Protein AF-A0A7V8BDM5-F1 (afdb_monomer)

Foldseek 3Di:
DDPPPDPDLPLADPVVVLVVVLVVLVVVLVPQDFDWDWDQDCDPRQHGWIWIWTDDRLEIEIEIEGQDVSVLVSCVVCVVVSCVVNVVSVRHYPYYHYHYD

Structure (mmCIF, N/CA/C/O backbone):
data_AF-A0A7V8BDM5-F1
#
_entry.id   AF-A0A7V8BDM5-F1
#
loop_
_atom_site.group_PDB
_atom_site.id
_atom_site.type_symbol
_atom_site.label_atom_id
_atom_site.label_alt_id
_atom_site.label_comp_id
_atom_site.label_asym_id
_atom_site.label_entity_id
_atom_site.label_seq_id
_atom_site.pdbx_PDB_ins_code
_atom_site.Cartn_x
_atom_site.Cartn_y
_atom_site.Cartn_z
_atom_site.occupancy
_atom_site.B_iso_or_equiv
_atom_site.auth_seq_id
_atom_site.auth_comp_id
_atom_site.auth_asym_id
_atom_site.auth_atom_id
_atom_site.pdbx_PDB_model_num
ATOM 1 N N .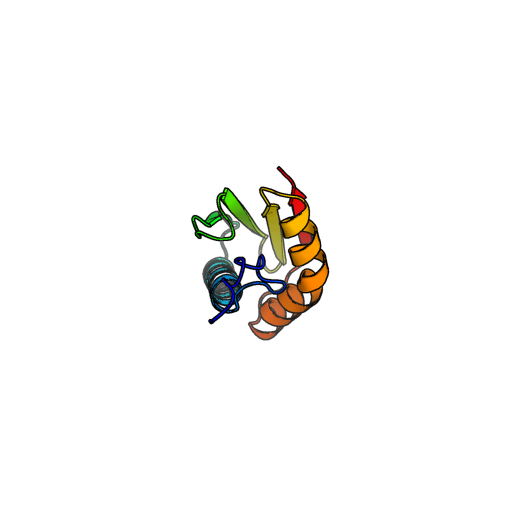 MET A 1 1 ? 25.200 -21.049 -28.536 1.00 40.28 1 MET A N 1
ATOM 2 C CA . MET A 1 1 ? 25.135 -19.576 -28.492 1.00 40.28 1 MET A CA 1
ATOM 3 C C . MET A 1 1 ? 23.826 -19.206 -27.820 1.00 40.28 1 MET A C 1
ATOM 5 O O . MET A 1 1 ? 22.792 -19.260 -28.466 1.00 40.28 1 MET A O 1
ATOM 9 N N . THR A 1 2 ? 23.842 -18.960 -26.515 1.00 45.94 2 THR A N 1
ATOM 10 C CA . THR A 1 2 ? 22.697 -18.382 -25.800 1.00 45.94 2 THR A CA 1
ATOM 11 C C . THR A 1 2 ? 22.704 -16.876 -26.069 1.00 45.94 2 THR A C 1
ATOM 13 O O . THR A 1 2 ? 23.750 -16.254 -25.868 1.00 45.94 2 THR A O 1
ATOM 16 N N . PRO A 1 3 ? 21.619 -16.279 -26.592 1.00 51.03 3 PRO A N 1
ATOM 17 C CA . PRO A 1 3 ? 21.549 -14.831 -26.717 1.00 51.03 3 PRO A CA 1
ATOM 18 C C . PRO A 1 3 ? 21.547 -14.196 -25.317 1.00 51.03 3 PRO A C 1
ATOM 20 O O . PRO A 1 3 ? 20.981 -14.779 -24.391 1.00 51.03 3 PRO A O 1
ATOM 23 N N . PRO A 1 4 ? 22.186 -13.028 -25.140 1.00 49.53 4 PRO A N 1
ATOM 24 C CA . PRO A 1 4 ? 22.132 -12.303 -23.885 1.00 49.53 4 PRO A CA 1
ATOM 25 C C . PRO A 1 4 ? 20.697 -11.814 -23.691 1.00 49.53 4 PRO A C 1
ATOM 27 O O . PRO A 1 4 ? 20.217 -10.963 -24.440 1.00 49.53 4 PRO A O 1
ATOM 30 N N . GLU A 1 5 ? 20.000 -12.385 -22.711 1.00 43.34 5 GLU A N 1
ATOM 31 C CA . GLU A 1 5 ? 18.762 -11.825 -22.183 1.00 43.34 5 GLU A CA 1
ATOM 32 C C . GLU A 1 5 ? 19.078 -10.403 -21.715 1.00 43.34 5 GLU A C 1
ATOM 34 O O . GLU A 1 5 ? 19.706 -10.183 -20.679 1.00 43.34 5 GLU A O 1
ATOM 39 N N . ALA A 1 6 ? 18.694 -9.419 -22.530 1.00 46.72 6 ALA A N 1
ATOM 40 C CA . ALA A 1 6 ? 18.517 -8.061 -22.053 1.00 46.72 6 ALA A CA 1
ATOM 41 C C . ALA A 1 6 ? 17.653 -8.160 -20.787 1.00 46.72 6 ALA A C 1
ATOM 43 O O . ALA A 1 6 ? 16.632 -8.853 -20.846 1.00 46.72 6 ALA A O 1
ATOM 44 N N . PRO A 1 7 ? 18.029 -7.539 -19.654 1.00 44.84 7 PRO A N 1
ATOM 45 C CA . PRO A 1 7 ? 17.173 -7.528 -18.483 1.00 44.84 7 PRO A CA 1
ATOM 46 C C . PRO A 1 7 ? 15.928 -6.735 -18.869 1.00 44.84 7 PRO A C 1
ATOM 48 O O . PRO A 1 7 ? 15.906 -5.506 -18.829 1.00 44.84 7 PRO A O 1
ATOM 51 N N . ALA A 1 8 ? 14.915 -7.450 -19.350 1.00 44.12 8 ALA A N 1
ATOM 52 C CA . ALA A 1 8 ? 13.591 -6.923 -19.550 1.00 44.12 8 ALA A CA 1
ATOM 53 C C . ALA A 1 8 ? 13.182 -6.388 -18.185 1.00 44.12 8 ALA A C 1
ATOM 55 O O . ALA A 1 8 ? 13.107 -7.154 -17.222 1.00 44.12 8 ALA A O 1
ATOM 56 N N . ALA A 1 9 ? 13.001 -5.069 -18.090 1.00 46.66 9 ALA A N 1
ATOM 57 C CA . ALA A 1 9 ? 12.347 -4.464 -16.944 1.00 46.66 9 ALA A CA 1
ATOM 58 C C . ALA A 1 9 ? 11.127 -5.342 -16.628 1.00 46.66 9 ALA A C 1
ATOM 60 O O . ALA A 1 9 ? 10.357 -5.634 -17.554 1.00 46.66 9 ALA A O 1
ATOM 61 N N . PRO A 1 10 ? 11.017 -5.881 -15.404 1.00 47.91 10 PRO A N 1
ATOM 62 C CA . PRO A 1 10 ? 10.004 -6.872 -15.118 1.00 47.91 10 PRO A CA 1
ATOM 63 C C . PRO A 1 10 ? 8.652 -6.238 -15.425 1.00 47.91 10 PRO A C 1
ATOM 65 O O . PRO A 1 10 ? 8.313 -5.165 -14.926 1.00 47.91 10 PRO A O 1
ATOM 68 N N . ARG A 1 11 ? 7.921 -6.887 -16.335 1.00 52.75 11 ARG A N 1
ATOM 69 C CA . ARG A 1 11 ? 6.572 -6.481 -16.753 1.00 52.75 11 ARG A CA 1
ATOM 70 C C . ARG A 1 11 ? 5.567 -6.559 -15.605 1.00 52.75 11 ARG A C 1
ATOM 72 O O . ARG A 1 11 ? 4.469 -6.042 -15.735 1.00 52.75 11 ARG A O 1
ATOM 79 N N . GLU A 1 12 ? 5.963 -7.185 -14.504 1.00 58.12 12 GLU A N 1
ATOM 80 C CA . GLU A 1 12 ? 5.163 -7.426 -13.318 1.00 58.12 12 GLU A CA 1
ATOM 81 C C . GLU A 1 12 ? 5.941 -6.946 -12.092 1.00 58.12 12 GLU A C 1
ATOM 83 O O . GLU A 1 12 ? 7.167 -7.083 -12.006 1.00 58.12 12 GLU A O 1
ATOM 88 N N . LEU A 1 13 ? 5.221 -6.392 -11.122 1.00 65.25 13 LEU A N 1
ATOM 89 C CA . LEU A 1 13 ? 5.783 -6.084 -9.816 1.00 65.25 13 LEU A CA 1
ATOM 90 C C . LEU A 1 13 ? 6.294 -7.376 -9.161 1.00 65.25 13 LEU A C 1
ATOM 92 O O . LEU A 1 13 ? 5.550 -8.358 -9.091 1.00 65.25 13 LEU A O 1
ATOM 96 N N . PRO A 1 14 ? 7.543 -7.419 -8.656 1.00 67.75 14 PRO A N 1
ATOM 97 C CA . PRO A 1 14 ? 8.025 -8.600 -7.969 1.00 67.75 14 PRO A CA 1
ATOM 98 C C . PRO A 1 14 ? 7.095 -8.910 -6.803 1.00 67.75 14 PRO A C 1
ATOM 100 O O . PRO A 1 14 ? 6.869 -8.065 -5.938 1.00 67.75 14 PRO A O 1
ATOM 103 N N . LYS A 1 15 ? 6.606 -10.150 -6.729 1.00 66.81 15 LYS A N 1
ATOM 104 C CA . LYS A 1 15 ? 5.755 -10.598 -5.616 1.00 66.81 15 LYS A CA 1
ATOM 105 C C . LYS A 1 15 ? 6.408 -10.360 -4.253 1.00 66.81 15 LYS A C 1
ATOM 107 O O . LYS A 1 15 ? 5.715 -10.057 -3.296 1.00 66.81 15 LYS A O 1
ATOM 112 N N . ALA A 1 16 ? 7.738 -10.438 -4.180 1.00 69.12 16 ALA A N 1
ATOM 113 C CA . ALA A 1 16 ? 8.500 -10.118 -2.974 1.00 69.12 16 ALA A CA 1
ATOM 114 C C . ALA A 1 16 ? 8.381 -8.638 -2.561 1.00 69.12 16 ALA A C 1
ATOM 116 O O . ALA A 1 16 ? 8.299 -8.341 -1.373 1.00 69.12 16 ALA A O 1
ATOM 117 N N . LEU A 1 17 ? 8.342 -7.722 -3.535 1.00 72.81 17 LEU A N 1
ATOM 118 C CA . LEU A 1 17 ? 8.147 -6.293 -3.298 1.00 72.81 17 LEU A CA 1
ATOM 119 C C . LEU A 1 17 ? 6.712 -6.026 -2.836 1.00 72.81 17 LEU A C 1
ATOM 121 O O . LEU A 1 17 ? 6.506 -5.357 -1.830 1.00 72.81 17 LEU A O 1
ATOM 125 N N . LEU A 1 18 ? 5.729 -6.616 -3.521 1.00 72.75 18 LEU A N 1
ATOM 126 C CA . LEU A 1 18 ? 4.324 -6.534 -3.129 1.00 72.75 18 LEU A CA 1
ATOM 127 C C . LEU A 1 18 ? 4.101 -7.051 -1.702 1.00 72.75 18 LEU A C 1
ATOM 129 O O . LEU A 1 18 ? 3.460 -6.384 -0.896 1.00 72.75 18 LEU A O 1
ATOM 133 N N . ASP A 1 19 ? 4.669 -8.207 -1.368 1.00 76.00 19 ASP A N 1
ATOM 134 C CA . ASP A 1 19 ? 4.541 -8.798 -0.038 1.00 76.00 19 ASP A CA 1
ATOM 135 C C . ASP A 1 19 ? 5.211 -7.925 1.038 1.00 76.00 19 ASP A C 1
ATOM 137 O O . ASP A 1 19 ? 4.620 -7.687 2.088 1.00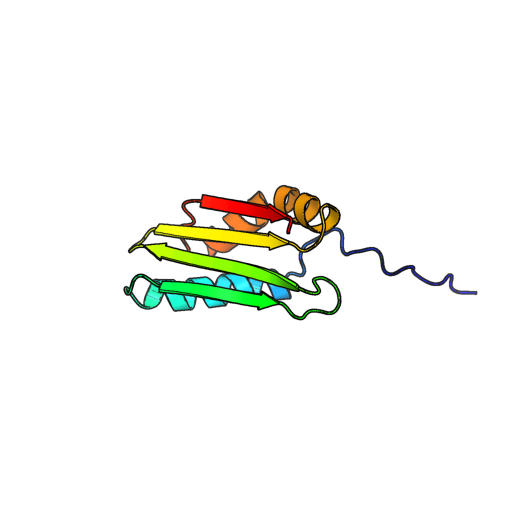 76.00 19 ASP A O 1
ATOM 141 N N . GLN A 1 20 ? 6.384 -7.343 0.754 1.00 74.44 20 GLN A N 1
ATOM 142 C CA . GLN A 1 20 ? 7.031 -6.352 1.627 1.00 74.44 20 GLN A CA 1
ATOM 143 C C . GLN A 1 20 ? 6.140 -5.130 1.890 1.00 74.44 20 GLN A C 1
ATOM 145 O O . GLN A 1 20 ? 6.012 -4.695 3.039 1.00 74.44 20 GLN A O 1
ATOM 150 N N . ILE A 1 21 ? 5.515 -4.588 0.842 1.00 74.38 21 ILE A N 1
ATOM 151 C CA . ILE A 1 21 ? 4.589 -3.453 0.932 1.00 74.38 21 ILE A CA 1
ATOM 152 C C . ILE A 1 21 ? 3.406 -3.821 1.826 1.00 74.38 21 ILE A C 1
ATOM 154 O O . ILE A 1 21 ? 3.152 -3.160 2.831 1.00 74.38 21 ILE A O 1
ATOM 158 N N . VAL A 1 22 ? 2.733 -4.921 1.501 1.00 75.00 22 VAL A N 1
ATOM 159 C CA . VAL A 1 22 ? 1.569 -5.435 2.225 1.00 75.00 22 VAL A CA 1
ATOM 160 C C . VAL 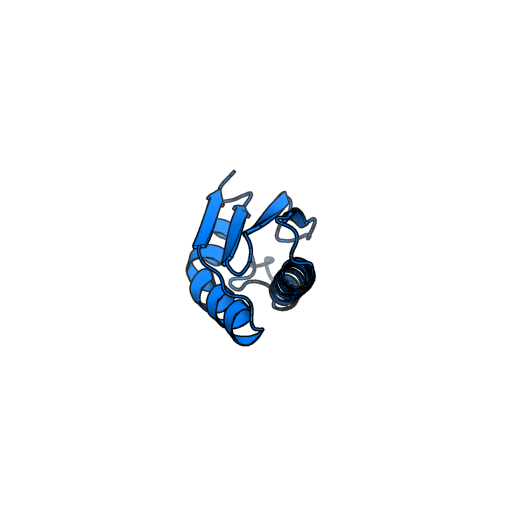A 1 22 ? 1.896 -5.690 3.696 1.00 75.00 22 VAL A C 1
ATOM 162 O O . VAL A 1 22 ? 1.145 -5.260 4.572 1.00 75.00 22 VAL A O 1
ATOM 165 N N . GLN A 1 23 ? 3.018 -6.351 3.995 1.00 74.81 23 GLN A N 1
ATOM 166 C CA . GLN A 1 23 ? 3.436 -6.617 5.371 1.00 74.81 23 GLN A CA 1
ATOM 167 C C . GLN A 1 23 ? 3.708 -5.323 6.138 1.00 74.81 23 GLN A C 1
ATOM 169 O O . GLN A 1 23 ? 3.245 -5.183 7.270 1.00 74.81 23 GLN A O 1
ATOM 174 N N . SER A 1 24 ? 4.390 -4.358 5.518 1.00 72.88 24 SER A N 1
ATOM 175 C CA . SER A 1 24 ? 4.657 -3.056 6.136 1.00 72.88 24 SER A CA 1
ATOM 176 C C . SER A 1 24 ? 3.350 -2.339 6.465 1.00 72.88 24 SER A C 1
ATOM 178 O O . SER A 1 24 ? 3.138 -1.938 7.604 1.00 72.88 24 SER A O 1
ATOM 180 N N . VAL A 1 25 ? 2.425 -2.269 5.505 1.00 73.06 25 VAL A N 1
ATOM 181 C CA . VAL A 1 25 ? 1.107 -1.642 5.676 1.00 73.06 25 VAL A CA 1
ATOM 182 C C . VAL A 1 25 ? 0.287 -2.336 6.768 1.00 73.06 25 VAL A C 1
ATOM 184 O O . VAL A 1 25 ? -0.295 -1.673 7.625 1.00 73.06 25 VAL A O 1
ATOM 187 N N . THR A 1 26 ? 0.295 -3.669 6.798 1.00 73.31 26 THR A N 1
ATOM 188 C CA . THR A 1 26 ? -0.422 -4.466 7.806 1.00 73.31 26 THR A CA 1
ATOM 189 C C . THR A 1 26 ? 0.114 -4.210 9.218 1.00 73.31 26 THR A C 1
ATOM 191 O O . THR A 1 26 ? -0.657 -4.100 10.172 1.00 73.31 26 THR A O 1
ATOM 194 N N . ILE A 1 27 ? 1.439 -4.093 9.372 1.00 72.69 27 ILE A N 1
ATOM 195 C CA . ILE A 1 27 ? 2.079 -3.763 10.655 1.00 72.69 27 ILE A CA 1
ATOM 196 C C . ILE A 1 27 ? 1.681 -2.352 11.108 1.00 72.69 27 ILE A C 1
ATOM 198 O O . ILE A 1 27 ? 1.430 -2.140 12.294 1.00 72.69 27 ILE A O 1
ATOM 202 N N . ILE A 1 28 ? 1.596 -1.401 10.173 1.00 68.06 28 ILE A N 1
ATOM 203 C CA . ILE A 1 28 ? 1.207 -0.013 10.452 1.00 68.06 28 ILE A CA 1
ATOM 204 C C . ILE A 1 28 ? -0.239 0.056 10.935 1.00 68.06 28 ILE A C 1
ATOM 206 O O . ILE A 1 28 ? -0.508 0.671 11.965 1.00 68.06 28 ILE A O 1
ATOM 210 N N . GLN A 1 29 ? -1.150 -0.615 10.228 1.00 67.75 29 GLN A N 1
ATOM 211 C CA . GLN A 1 29 ? -2.581 -0.570 10.523 1.00 67.75 29 GLN A CA 1
ATOM 212 C C . GLN A 1 29 ? -2.909 -1.175 11.900 1.00 67.75 29 GLN A C 1
ATOM 214 O O . GLN A 1 29 ? -3.748 -0.650 12.625 1.00 67.75 29 GLN A O 1
ATOM 219 N N . LYS A 1 30 ? -2.180 -2.216 12.332 1.00 66.94 30 LYS A N 1
ATOM 220 C CA . LYS A 1 30 ? -2.320 -2.787 13.687 1.00 66.94 30 LYS A CA 1
ATOM 221 C C . LYS A 1 30 ? -1.925 -1.831 14.821 1.00 66.94 30 LYS A C 1
ATOM 223 O O . LYS A 1 30 ? -2.171 -2.146 15.982 1.00 66.94 30 LYS A O 1
ATOM 228 N N . GLY A 1 31 ? -1.278 -0.708 14.510 1.00 60.66 31 GLY A N 1
ATOM 229 C CA . GLY A 1 31 ? -0.748 0.231 15.492 1.00 60.66 31 GLY A CA 1
ATOM 230 C C . GLY A 1 31 ? -1.703 1.329 15.968 1.00 60.66 31 GLY A C 1
ATOM 231 O O . GLY A 1 31 ? -1.281 2.066 16.856 1.00 60.66 31 GLY A O 1
ATOM 232 N N . ASP A 1 32 ? -2.906 1.474 15.388 1.00 57.38 32 ASP A N 1
ATOM 233 C CA . ASP A 1 32 ? -3.973 2.481 15.667 1.00 57.38 32 ASP A CA 1
ATOM 234 C C . ASP A 1 32 ? 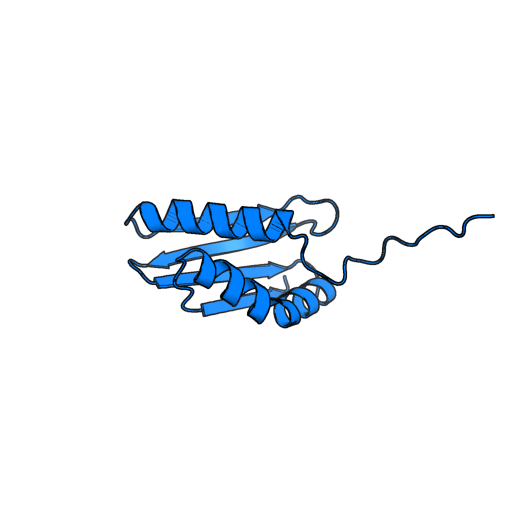-3.552 3.975 15.652 1.00 57.38 32 ASP A C 1
ATOM 236 O O . ASP A 1 32 ? -4.366 4.894 15.656 1.00 57.38 32 ASP A O 1
ATOM 240 N N . LEU A 1 33 ? -2.256 4.253 15.576 1.00 60.19 33 LEU A N 1
ATOM 241 C CA . LEU A 1 33 ? -1.677 5.582 15.499 1.00 60.19 33 LEU A CA 1
ATOM 242 C C . LEU A 1 33 ? -1.606 5.999 14.036 1.00 60.19 33 LEU A C 1
ATOM 244 O O . LEU A 1 33 ? -1.000 5.294 13.230 1.00 60.19 33 LEU A O 1
ATOM 248 N N . GLN A 1 34 ? -2.167 7.168 13.719 1.00 66.75 34 GLN A N 1
ATOM 249 C CA . GLN A 1 34 ? -2.005 7.795 12.410 1.00 66.75 34 GLN A CA 1
ATOM 250 C C . GLN A 1 34 ? -0.514 7.904 12.090 1.00 66.75 34 GLN A C 1
ATOM 252 O O . GLN A 1 34 ? 0.223 8.646 12.746 1.00 66.75 34 GLN A O 1
ATOM 257 N N . LYS A 1 35 ? -0.061 7.109 11.125 1.00 70.44 35 LYS A N 1
ATOM 258 C CA . LYS A 1 35 ? 1.347 7.006 10.754 1.00 70.44 35 LYS A CA 1
ATOM 259 C C . LYS A 1 35 ? 1.485 7.163 9.258 1.00 70.44 35 LYS A C 1
ATOM 261 O O . LYS A 1 35 ? 0.832 6.462 8.485 1.00 70.44 35 LYS A O 1
ATOM 266 N N . GLU A 1 36 ? 2.370 8.076 8.898 1.00 75.81 36 GLU A N 1
ATOM 267 C CA . GLU A 1 36 ? 2.919 8.208 7.563 1.00 75.81 36 GLU A CA 1
ATOM 268 C C . GLU A 1 36 ? 4.268 7.490 7.549 1.00 75.81 36 GLU A C 1
ATOM 270 O O . GLU A 1 36 ? 5.143 7.783 8.367 1.00 75.81 36 GLU A O 1
ATOM 275 N N . ILE A 1 37 ? 4.418 6.509 6.664 1.00 74.25 37 ILE A N 1
ATOM 276 C CA . ILE A 1 37 ? 5.662 5.764 6.492 1.00 74.25 37 ILE A CA 1
ATOM 277 C C . ILE A 1 37 ? 6.109 5.919 5.056 1.00 74.25 37 ILE A C 1
ATOM 279 O O . ILE A 1 37 ? 5.349 5.639 4.135 1.00 74.25 37 ILE A O 1
ATOM 283 N N . GLN A 1 38 ? 7.355 6.337 4.880 1.00 77.38 38 GLN A N 1
ATOM 284 C CA . GLN A 1 38 ? 8.020 6.320 3.592 1.00 77.38 38 GLN A CA 1
ATOM 285 C C . GLN A 1 38 ? 8.997 5.145 3.564 1.00 77.38 38 GLN A C 1
ATOM 287 O O . GLN A 1 38 ? 9.871 5.033 4.422 1.00 77.38 38 GLN A O 1
ATOM 292 N N . ILE A 1 39 ? 8.814 4.253 2.600 1.00 74.69 39 ILE A N 1
ATOM 293 C CA . ILE A 1 39 ? 9.662 3.094 2.360 1.00 74.69 39 ILE A CA 1
ATOM 294 C C . ILE A 1 39 ? 10.397 3.354 1.055 1.00 74.69 39 ILE A C 1
ATOM 296 O O . ILE A 1 39 ? 9.811 3.301 -0.024 1.00 74.69 39 ILE A O 1
ATOM 300 N N . ASP A 1 40 ? 11.680 3.663 1.163 1.00 75.00 40 ASP A N 1
ATOM 301 C CA . ASP A 1 40 ? 12.565 3.816 0.019 1.00 75.00 40 ASP A CA 1
ATOM 302 C C . ASP A 1 40 ? 13.069 2.428 -0.404 1.00 75.00 40 ASP A C 1
ATOM 304 O O . ASP A 1 40 ? 13.875 1.791 0.278 1.00 75.00 40 ASP A O 1
ATOM 308 N N . PHE A 1 41 ? 12.582 1.940 -1.540 1.00 70.44 41 PHE A N 1
ATOM 309 C CA . PHE A 1 41 ? 13.031 0.695 -2.136 1.00 70.44 41 PHE A CA 1
ATOM 310 C C . PHE A 1 41 ? 14.317 0.939 -2.922 1.00 70.44 41 PHE A C 1
ATOM 312 O O . PHE A 1 41 ? 14.344 1.576 -3.975 1.00 70.44 41 PHE A O 1
ATOM 319 N N . HIS A 1 42 ? 15.411 0.402 -2.392 1.00 62.12 42 HIS A N 1
ATOM 320 C CA . HIS A 1 42 ? 16.731 0.433 -3.017 1.00 62.12 42 HIS A CA 1
ATOM 321 C C . HIS A 1 42 ? 16.987 -0.862 -3.804 1.00 62.12 42 HIS A C 1
ATOM 323 O O . HIS A 1 42 ? 18.049 -1.472 -3.699 1.00 62.12 42 HIS A O 1
ATOM 329 N N . ASP A 1 43 ? 15.982 -1.343 -4.538 1.00 57.03 43 ASP A N 1
A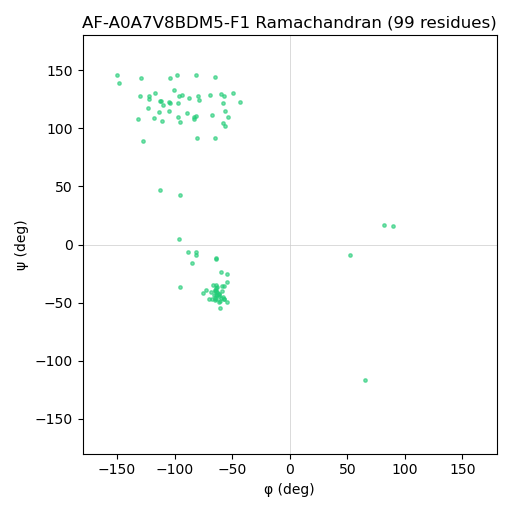TOM 330 C CA . ASP A 1 43 ? 16.128 -2.560 -5.333 1.00 57.03 43 ASP A CA 1
ATOM 331 C C . ASP A 1 43 ? 16.814 -2.245 -6.670 1.00 57.03 43 ASP A C 1
ATOM 333 O O . ASP A 1 43 ? 16.590 -1.182 -7.254 1.00 57.03 43 ASP A O 1
ATOM 337 N N . LYS A 1 44 ? 17.632 -3.173 -7.186 1.00 52.91 44 LYS A N 1
ATOM 338 C CA . LYS A 1 44 ? 18.382 -3.012 -8.450 1.00 52.91 44 LYS A CA 1
ATOM 339 C C . LYS A 1 44 ? 17.488 -2.655 -9.641 1.00 52.91 44 LYS A C 1
ATOM 341 O O . LYS A 1 44 ? 17.977 -2.080 -10.608 1.00 52.91 44 LYS A O 1
ATOM 346 N N . ILE A 1 45 ? 16.211 -3.020 -9.574 1.00 55.34 45 ILE A N 1
ATOM 347 C CA . ILE A 1 45 ? 15.227 -2.810 -10.636 1.00 55.34 45 ILE A CA 1
ATOM 348 C C . ILE A 1 45 ? 14.414 -1.525 -10.410 1.00 55.34 45 ILE A C 1
ATOM 350 O O . ILE A 1 45 ? 14.106 -0.806 -11.358 1.00 55.34 45 ILE A O 1
ATOM 354 N N . PHE A 1 46 ? 14.099 -1.209 -9.154 1.00 61.31 46 PHE A N 1
ATOM 355 C CA . PHE A 1 46 ? 13.249 -0.082 -8.758 1.00 61.31 46 PHE A CA 1
ATOM 356 C C . PHE A 1 46 ? 14.071 0.974 -8.018 1.00 61.31 46 PHE A C 1
ATOM 358 O O . PHE A 1 46 ? 13.695 1.431 -6.944 1.00 61.31 46 PHE A O 1
ATOM 365 N N . HIS A 1 47 ? 15.230 1.320 -8.581 1.00 61.84 47 HIS A N 1
ATOM 366 C CA . HIS A 1 47 ? 16.212 2.208 -7.965 1.00 61.84 47 HIS A CA 1
ATOM 367 C C . HIS A 1 47 ? 15.586 3.580 -7.654 1.00 61.84 47 HIS A C 1
ATOM 369 O O . HIS A 1 47 ? 15.367 4.381 -8.561 1.00 61.84 47 HIS A O 1
ATOM 375 N N . GLY A 1 48 ? 15.291 3.849 -6.379 1.00 66.25 48 GLY A N 1
ATOM 376 C CA . GLY A 1 48 ? 14.691 5.115 -5.943 1.00 66.25 48 GLY A CA 1
ATOM 377 C C . GLY A 1 48 ? 13.161 5.140 -5.936 1.00 66.25 48 GLY A C 1
ATOM 378 O O . GLY A 1 48 ? 12.584 6.222 -5.859 1.00 66.25 48 GLY A O 1
ATOM 379 N N . LEU A 1 49 ? 12.501 3.979 -6.000 1.00 77.88 49 LEU A N 1
ATOM 380 C CA . LEU A 1 49 ? 11.064 3.895 -5.759 1.00 77.88 49 LEU A CA 1
ATOM 381 C C . LEU A 1 49 ? 10.777 4.167 -4.287 1.00 77.88 49 LEU A C 1
ATOM 383 O O . LEU A 1 49 ? 11.368 3.541 -3.412 1.00 77.88 49 LEU A O 1
ATOM 387 N N . LYS A 1 50 ? 9.854 5.080 -4.008 1.00 82.56 50 LYS A N 1
ATOM 388 C CA . LYS A 1 50 ? 9.419 5.373 -2.646 1.00 82.56 50 LYS A CA 1
ATOM 389 C C . LYS A 1 50 ? 7.958 5.029 -2.518 1.00 82.56 50 LYS A C 1
ATOM 391 O O . LYS A 1 50 ? 7.141 5.435 -3.332 1.00 82.56 50 LYS A O 1
ATOM 396 N N . LEU A 1 51 ? 7.622 4.282 -1.489 1.00 80.50 51 LEU A N 1
ATOM 397 C CA . LEU A 1 51 ? 6.244 4.046 -1.132 1.00 80.50 51 LEU A CA 1
ATOM 398 C C . LEU A 1 51 ? 5.913 4.865 0.092 1.00 80.50 51 LEU A C 1
ATOM 400 O O . LEU A 1 51 ? 6.519 4.687 1.143 1.00 80.50 51 LEU A O 1
ATOM 404 N N . LYS A 1 52 ? 4.911 5.711 -0.039 1.00 84.94 52 LYS A N 1
ATOM 405 C CA . LYS A 1 52 ? 4.371 6.492 1.047 1.00 84.94 52 LYS A CA 1
ATOM 406 C C . LYS A 1 52 ? 3.037 5.886 1.468 1.00 84.94 52 LYS A C 1
ATOM 408 O O . LYS A 1 52 ? 2.091 5.835 0.696 1.00 84.94 52 LYS A O 1
ATOM 413 N N . VAL A 1 53 ? 2.976 5.367 2.685 1.00 81.75 53 VAL A N 1
ATOM 414 C CA . VAL A 1 53 ? 1.769 4.783 3.271 1.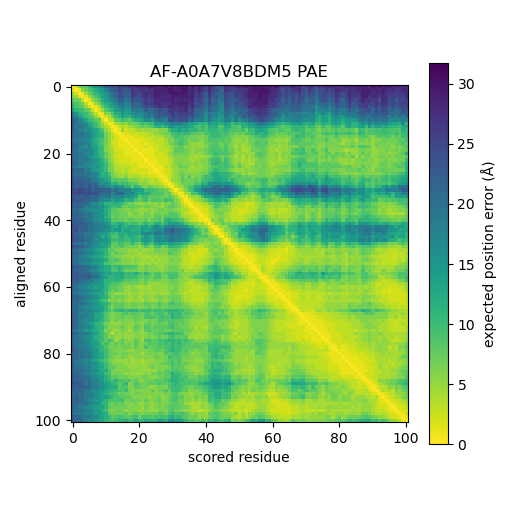00 81.75 53 VAL A CA 1
ATOM 415 C C . VAL A 1 53 ? 1.296 5.703 4.375 1.00 81.75 53 VAL A C 1
ATOM 417 O O . VAL A 1 53 ? 2.009 5.902 5.355 1.00 81.75 53 VAL A O 1
ATOM 420 N N . THR A 1 54 ? 0.083 6.215 4.246 1.00 83.31 54 THR A N 1
ATOM 421 C CA . THR A 1 54 ? -0.554 7.049 5.258 1.00 83.31 54 THR A CA 1
ATOM 422 C C . THR A 1 54 ? -1.749 6.301 5.819 1.00 83.31 54 THR A C 1
ATOM 424 O O . THR A 1 54 ? -2.719 6.039 5.117 1.00 83.31 54 THR A O 1
ATOM 427 N N . SER A 1 55 ? -1.676 5.945 7.096 1.00 77.88 55 SER A N 1
ATOM 428 C CA . SER A 1 55 ? -2.788 5.339 7.832 1.00 77.88 55 SER A CA 1
ATOM 429 C C . SER A 1 55 ? -3.550 6.413 8.605 1.00 77.88 55 SER A C 1
ATOM 431 O O . SER A 1 55 ? -2.954 7.188 9.355 1.00 77.88 55 SER A O 1
ATOM 433 N N . GLN A 1 56 ? -4.868 6.470 8.429 1.00 76.31 56 GLN A N 1
ATOM 434 C CA . GLN A 1 56 ? -5.774 7.333 9.183 1.00 76.31 56 GLN A CA 1
ATOM 435 C C . GLN A 1 56 ? -6.907 6.486 9.771 1.00 76.31 56 GLN A C 1
ATOM 437 O O . GLN A 1 56 ? -7.948 6.277 9.151 1.00 76.31 56 GLN A O 1
ATOM 442 N N . GLY A 1 57 ? -6.690 5.965 10.983 1.00 75.06 57 GLY A N 1
ATOM 443 C CA . GLY A 1 57 ? -7.631 5.048 11.629 1.00 75.06 57 GLY A CA 1
ATOM 444 C C . GLY A 1 57 ? -7.729 3.729 10.861 1.00 75.06 57 GLY A C 1
ATOM 445 O O . GLY A 1 57 ? -6.740 3.009 10.747 1.00 75.06 57 GLY A O 1
ATOM 446 N N . GLN A 1 58 ? -8.910 3.429 10.318 1.00 69.81 58 GLN A N 1
ATOM 447 C CA . GLN A 1 58 ? -9.139 2.232 9.498 1.00 69.81 58 GLN A CA 1
ATOM 448 C C . GLN A 1 58 ? -8.763 2.423 8.023 1.00 69.81 58 GLN A C 1
ATOM 450 O O . GLN A 1 58 ? -8.623 1.441 7.302 1.00 69.81 58 GLN A O 1
ATOM 455 N N . GLU A 1 59 ? -8.592 3.666 7.572 1.00 75.06 59 GLU A N 1
ATOM 456 C CA . GLU A 1 59 ? -8.361 3.983 6.167 1.00 75.06 59 GLU A CA 1
ATOM 457 C C . GLU A 1 59 ? -6.859 4.060 5.876 1.00 75.06 59 GLU A C 1
ATOM 459 O O . GLU A 1 59 ? -6.119 4.775 6.559 1.00 75.06 59 GLU A O 1
ATOM 464 N N . VAL A 1 60 ? -6.395 3.353 4.845 1.00 78.12 60 VAL A N 1
ATOM 465 C CA . VAL A 1 60 ? -5.002 3.425 4.391 1.00 78.12 60 VAL A CA 1
ATOM 466 C C . VAL A 1 60 ? -4.927 4.063 3.010 1.00 78.12 60 VAL A C 1
ATOM 468 O O . VAL A 1 60 ? -5.505 3.569 2.048 1.00 78.12 60 VAL A O 1
ATOM 471 N N . SER A 1 61 ? -4.161 5.138 2.895 1.00 84.38 61 SER A N 1
ATOM 47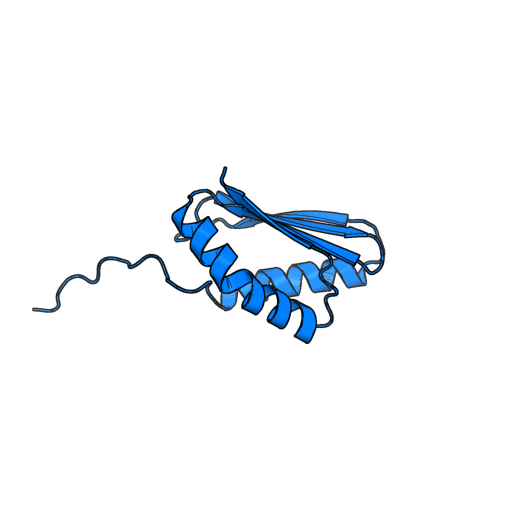2 C CA . SER A 1 61 ? -3.788 5.746 1.620 1.00 84.38 61 SER A CA 1
ATOM 473 C C . SER A 1 61 ? -2.376 5.316 1.251 1.00 84.38 61 SER A C 1
ATOM 475 O O . SER A 1 61 ? -1.468 5.354 2.081 1.00 84.38 61 SER A O 1
ATOM 477 N N . VAL A 1 62 ? -2.187 4.900 0.007 1.00 83.19 62 VAL A N 1
ATOM 478 C CA . VAL A 1 62 ? -0.913 4.405 -0.510 1.00 83.19 62 VAL A CA 1
ATOM 479 C C . VAL A 1 62 ? -0.513 5.272 -1.697 1.00 83.19 62 VAL A C 1
ATOM 481 O O . VAL A 1 62 ? -1.283 5.427 -2.635 1.00 83.19 62 VAL A O 1
ATOM 484 N N . GLU A 1 63 ? 0.681 5.840 -1.666 1.00 87.69 63 GLU A N 1
ATOM 485 C CA . GLU A 1 63 ? 1.233 6.683 -2.722 1.00 87.69 63 GLU A CA 1
ATOM 486 C C . GLU A 1 63 ? 2.568 6.096 -3.188 1.00 87.69 63 GLU A C 1
ATOM 488 O O . GLU A 1 63 ? 3.524 5.946 -2.425 1.00 87.69 63 GLU A O 1
ATOM 493 N N . PHE A 1 64 ? 2.618 5.711 -4.457 1.00 84.50 64 PHE A N 1
ATOM 494 C CA . PHE A 1 64 ? 3.783 5.130 -5.103 1.00 84.50 64 PHE A CA 1
ATOM 495 C C . PHE A 1 64 ? 4.532 6.213 -5.863 1.00 84.50 64 PHE A C 1
ATOM 497 O O . PHE A 1 64 ? 4.083 6.690 -6.900 1.00 84.50 64 PHE A O 1
ATOM 504 N N . LEU A 1 65 ? 5.702 6.572 -5.361 1.00 85.38 65 LEU A N 1
ATOM 505 C CA . LEU A 1 65 ? 6.602 7.526 -5.979 1.00 85.38 65 LEU A CA 1
ATOM 506 C C . LEU A 1 65 ? 7.618 6.744 -6.800 1.00 85.38 65 LEU A C 1
ATOM 508 O O . LEU A 1 65 ? 8.505 6.076 -6.265 1.00 85.38 65 LEU A O 1
ATOM 512 N N . VAL A 1 66 ? 7.455 6.781 -8.112 1.00 82.75 66 VAL A N 1
ATOM 513 C CA . VAL A 1 66 ? 8.260 5.992 -9.041 1.00 82.75 66 VAL A CA 1
ATOM 514 C C . VAL A 1 66 ? 9.291 6.881 -9.737 1.00 82.75 66 VAL A C 1
ATOM 516 O O . VAL A 1 66 ? 8.982 8.020 -10.075 1.00 82.75 66 VAL A O 1
ATOM 519 N N . PRO A 1 67 ? 10.509 6.381 -9.995 1.00 79.50 67 PRO A N 1
ATOM 520 C CA . PRO A 1 67 ? 11.578 7.183 -10.595 1.00 79.50 67 PRO A CA 1
ATOM 521 C C . PRO A 1 67 ? 11.471 7.309 -12.124 1.00 79.50 67 PRO A C 1
ATOM 523 O O . PRO A 1 67 ? 12.277 7.996 -12.738 1.00 79.50 67 PRO A O 1
ATOM 526 N N . ASN A 1 68 ? 10.566 6.561 -12.767 1.00 80.31 68 ASN A N 1
ATOM 527 C CA . ASN A 1 68 ? 10.442 6.502 -14.223 1.00 80.31 68 ASN A CA 1
ATOM 528 C C . ASN A 1 68 ? 8.999 6.214 -14.649 1.00 80.31 68 ASN A C 1
ATOM 530 O O . ASN A 1 68 ? 8.324 5.376 -14.044 1.00 80.31 68 ASN A O 1
ATOM 534 N N . ARG A 1 69 ? 8.580 6.788 -15.784 1.00 80.12 69 ARG A N 1
ATOM 535 C CA . ARG A 1 69 ? 7.250 6.556 -16.375 1.00 80.12 69 ARG A CA 1
ATOM 536 C C . ARG A 1 69 ? 6.987 5.081 -16.706 1.00 80.12 69 ARG A C 1
ATOM 538 O O . ARG A 1 69 ? 5.882 4.608 -16.493 1.00 80.12 69 ARG A O 1
ATOM 545 N N . THR A 1 70 ? 7.995 4.323 -17.141 1.00 77.88 70 THR A N 1
ATOM 546 C CA . THR A 1 70 ? 7.838 2.877 -17.392 1.00 77.88 70 THR A CA 1
ATOM 547 C C . THR A 1 70 ? 7.388 2.128 -16.138 1.00 77.88 70 THR A C 1
ATOM 549 O O . THR A 1 70 ? 6.544 1.244 -16.210 1.00 77.88 70 THR A O 1
ATOM 552 N N . VAL A 1 71 ? 7.931 2.502 -14.977 1.00 76.38 71 VAL A N 1
ATOM 553 C CA . VAL A 1 71 ? 7.545 1.919 -13.688 1.00 76.38 71 VAL A CA 1
ATOM 554 C C . VAL A 1 71 ? 6.159 2.421 -13.285 1.00 76.38 71 VAL A C 1
ATOM 556 O O . VAL A 1 71 ? 5.359 1.628 -12.809 1.00 76.38 71 VAL A O 1
ATOM 559 N N . GLU A 1 72 ? 5.840 3.695 -13.535 1.00 83.38 72 GLU A N 1
ATOM 560 C CA . GLU A 1 72 ? 4.490 4.249 -13.333 1.00 83.38 72 GLU A CA 1
ATOM 561 C C . GLU A 1 72 ? 3.425 3.441 -14.074 1.00 83.38 72 GLU A C 1
ATOM 563 O O . GLU A 1 72 ? 2.420 3.058 -13.483 1.00 83.38 72 GLU A O 1
ATOM 568 N N . GLU A 1 73 ? 3.649 3.156 -15.356 1.00 82.44 73 GLU A N 1
ATOM 569 C CA . GLU A 1 73 ? 2.709 2.401 -16.181 1.00 82.44 73 GLU A CA 1
ATOM 570 C C . GLU A 1 73 ? 2.545 0.971 -15.666 1.00 82.44 73 GLU A C 1
ATOM 572 O O . GLU A 1 73 ? 1.412 0.515 -15.519 1.00 82.44 73 GLU A O 1
ATOM 577 N N . THR A 1 74 ? 3.640 0.300 -15.290 1.00 78.06 74 THR A N 1
ATOM 578 C CA . THR A 1 74 ? 3.577 -1.022 -14.650 1.00 78.06 74 THR A CA 1
ATOM 579 C C . THR A 1 74 ? 2.789 -0.974 -13.342 1.00 78.06 74 THR A C 1
ATOM 581 O O . THR A 1 74 ? 1.913 -1.803 -13.132 1.00 78.06 74 THR A O 1
ATOM 584 N N . PHE A 1 75 ? 3.035 0.013 -12.475 1.00 78.88 75 PHE A N 1
ATOM 585 C CA . PHE A 1 75 ? 2.307 0.163 -11.212 1.00 78.88 75 PHE A CA 1
ATOM 586 C C . PHE A 1 75 ? 0.837 0.519 -11.422 1.00 78.88 75 PHE A C 1
ATOM 588 O O . PHE A 1 75 ? -0.005 0.052 -10.668 1.00 78.88 75 PHE A O 1
ATOM 595 N N . LYS A 1 76 ? 0.502 1.312 -12.443 1.00 80.81 76 LYS A N 1
ATOM 596 C CA . LYS A 1 76 ? -0.887 1.631 -12.796 1.00 80.81 76 LYS A CA 1
ATOM 597 C C . LYS A 1 76 ? -1.634 0.415 -13.332 1.00 80.81 76 LYS A C 1
ATOM 599 O O . LYS A 1 76 ? -2.794 0.236 -12.971 1.00 80.81 76 LYS A O 1
ATOM 604 N N . GLN A 1 77 ? -0.982 -0.401 -14.161 1.00 83.00 77 GLN A N 1
ATOM 605 C CA . GLN A 1 77 ? -1.523 -1.671 -14.661 1.00 83.00 77 GLN A CA 1
ATOM 606 C C . GLN A 1 77 ? -1.717 -2.665 -13.509 1.00 83.00 77 GLN A C 1
ATOM 608 O O . GLN A 1 77 ? -2.786 -3.248 -13.364 1.00 83.00 77 GLN A O 1
ATOM 613 N N . GLU A 1 78 ? -0.717 -2.781 -12.636 1.00 78.38 78 GLU A N 1
ATOM 614 C CA . GLU A 1 78 ? -0.741 -3.688 -11.491 1.00 78.38 78 GLU A CA 1
ATOM 615 C C . GLU A 1 78 ? -1.516 -3.134 -10.292 1.00 78.38 78 GLU A C 1
ATOM 617 O O . GLU A 1 78 ? -1.722 -3.866 -9.331 1.00 78.38 78 GLU A O 1
ATOM 622 N N . ARG A 1 79 ? -1.990 -1.878 -10.303 1.00 77.88 79 ARG A N 1
ATOM 623 C CA . ARG A 1 79 ? -2.647 -1.275 -9.127 1.00 77.88 79 ARG A CA 1
ATOM 624 C C . ARG A 1 79 ? -3.847 -2.089 -8.666 1.00 77.88 79 ARG A C 1
ATOM 626 O O . ARG A 1 79 ? -4.113 -2.137 -7.474 1.00 77.88 79 ARG A O 1
ATOM 633 N N . GLU A 1 80 ? -4.581 -2.687 -9.605 1.00 78.81 80 GLU A N 1
ATOM 634 C CA . GLU A 1 80 ? -5.729 -3.538 -9.293 1.00 78.81 80 GLU A CA 1
ATOM 635 C C . GLU A 1 80 ? -5.270 -4.788 -8.551 1.00 78.81 80 GLU A C 1
ATOM 637 O O . GLU A 1 80 ? -5.833 -5.129 -7.518 1.00 78.81 80 GLU A O 1
ATOM 642 N N . ASN A 1 81 ? -4.184 -5.405 -9.011 1.00 78.81 81 ASN A N 1
ATOM 643 C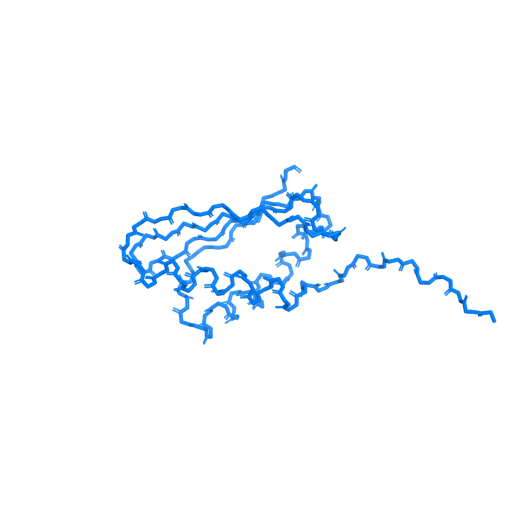 CA . ASN A 1 81 ? -3.565 -6.547 -8.353 1.00 78.81 81 ASN A CA 1
ATOM 644 C C . ASN A 1 81 ? -3.017 -6.171 -6.962 1.00 78.81 81 ASN A C 1
ATOM 646 O O . ASN A 1 81 ? -3.201 -6.907 -5.997 1.00 78.81 81 ASN A O 1
ATOM 650 N N . ILE A 1 82 ? -2.412 -4.985 -6.828 1.00 77.38 82 ILE A N 1
ATOM 651 C CA . ILE A 1 82 ? -1.928 -4.447 -5.550 1.00 77.38 82 ILE A CA 1
ATOM 652 C C . ILE A 1 82 ? -3.094 -4.200 -4.586 1.00 77.38 82 ILE A C 1
ATOM 654 O O . ILE A 1 82 ? -3.023 -4.600 -3.426 1.00 77.38 82 ILE A O 1
ATOM 658 N N . ALA A 1 83 ? -4.170 -3.565 -5.057 1.00 79.12 83 ALA A N 1
ATOM 659 C CA . ALA A 1 83 ? -5.370 -3.299 -4.269 1.00 79.12 83 ALA A CA 1
ATOM 660 C C . ALA A 1 83 ? -6.023 -4.600 -3.794 1.00 79.12 83 ALA A C 1
ATOM 662 O O . ALA A 1 83 ? -6.370 -4.713 -2.622 1.00 79.12 83 ALA A O 1
ATOM 663 N N . LEU A 1 84 ? -6.137 -5.589 -4.686 1.00 80.31 84 LEU A N 1
ATOM 664 C CA . LEU A 1 84 ? -6.653 -6.916 -4.360 1.00 80.31 84 LEU A CA 1
ATOM 665 C C . LEU A 1 84 ? -5.771 -7.605 -3.318 1.00 80.31 84 LEU A C 1
ATOM 667 O O . LEU A 1 84 ? -6.283 -8.026 -2.289 1.00 80.31 84 LEU A O 1
ATOM 671 N N . ALA A 1 85 ? -4.453 -7.642 -3.518 1.00 77.94 85 ALA A N 1
ATOM 672 C CA . ALA A 1 85 ? -3.527 -8.279 -2.584 1.00 77.94 85 ALA A CA 1
ATOM 673 C C . ALA A 1 85 ? -3.512 -7.606 -1.200 1.00 77.94 85 ALA A C 1
ATOM 675 O O . ALA A 1 85 ? -3.396 -8.286 -0.179 1.00 77.94 85 ALA A O 1
ATOM 676 N N . LEU A 1 86 ? -3.635 -6.276 -1.150 1.00 77.75 86 LEU A N 1
ATOM 677 C CA . LEU A 1 86 ? -3.777 -5.525 0.098 1.00 77.75 86 LEU A CA 1
ATOM 678 C C . LEU A 1 86 ? -5.126 -5.837 0.770 1.00 77.75 86 LEU A C 1
ATOM 680 O O . LEU A 1 86 ? -5.152 -6.182 1.953 1.00 77.75 86 LEU A O 1
ATOM 684 N N . GLY A 1 87 ? -6.223 -5.815 0.010 1.00 76.38 87 GLY A N 1
ATOM 685 C CA . GLY A 1 87 ? -7.565 -6.141 0.496 1.00 76.38 87 GLY A CA 1
ATOM 686 C C . GLY A 1 87 ? -7.690 -7.576 1.021 1.00 76.38 87 GLY A C 1
ATOM 687 O O . GLY A 1 87 ? -8.227 -7.790 2.106 1.00 76.38 87 GLY A O 1
ATOM 688 N N . GLU A 1 88 ? -7.111 -8.561 0.327 1.00 78.19 88 GLU A N 1
ATOM 689 C CA . GLU A 1 88 ? -7.070 -9.971 0.755 1.00 78.19 88 GLU A CA 1
ATOM 690 C C . GLU A 1 88 ? -6.353 -10.167 2.097 1.00 78.19 88 GLU A C 1
ATOM 692 O O . GLU A 1 88 ? -6.589 -11.142 2.813 1.00 78.19 88 GLU A O 1
ATOM 697 N N . LYS A 1 89 ? -5.474 -9.233 2.464 1.00 69.31 89 LYS A N 1
ATOM 698 C CA . LYS A 1 89 ? -4.696 -9.266 3.706 1.00 69.31 89 LYS A CA 1
ATOM 699 C C . LYS A 1 89 ? -5.337 -8.445 4.825 1.00 69.31 89 LYS A C 1
ATOM 701 O O . LYS A 1 89 ? -4.763 -8.351 5.908 1.00 69.31 89 LYS A O 1
ATOM 706 N N . GLY A 1 90 ? -6.534 -7.906 4.583 1.00 67.88 90 GLY A N 1
ATOM 707 C CA . GLY A 1 90 ? -7.286 -7.093 5.536 1.00 67.88 90 GLY A CA 1
ATOM 708 C C . GLY A 1 90 ? -6.841 -5.633 5.578 1.00 67.88 90 GLY A C 1
ATOM 709 O O . GLY A 1 90 ? -7.144 -4.935 6.542 1.00 67.88 90 GLY A O 1
ATOM 710 N N . VAL A 1 91 ? -6.110 -5.163 4.563 1.00 73.62 91 VAL A N 1
ATOM 711 C CA . VAL A 1 91 ? -5.757 -3.751 4.438 1.00 73.62 91 VAL A CA 1
ATOM 712 C C . VAL A 1 91 ? -6.850 -3.029 3.656 1.00 73.62 91 VAL A C 1
ATOM 714 O O . VAL A 1 91 ? -7.008 -3.249 2.457 1.00 73.62 91 VAL A O 1
ATOM 717 N N . ASP A 1 92 ? -7.567 -2.126 4.324 1.00 75.06 92 ASP A N 1
ATOM 718 C CA . ASP A 1 92 ? -8.569 -1.268 3.695 1.00 75.06 92 ASP A CA 1
ATOM 719 C C . ASP A 1 92 ? -7.874 -0.085 3.005 1.00 75.06 92 ASP A C 1
ATOM 721 O O . ASP A 1 92 ? -7.528 0.932 3.617 1.00 75.06 92 ASP A O 1
ATOM 725 N N . VAL A 1 93 ? -7.560 -0.271 1.722 1.00 79.19 93 VAL A N 1
ATOM 726 C CA . VAL A 1 93 ? -6.898 0.752 0.912 1.00 79.19 93 VAL A CA 1
ATOM 727 C C . VAL A 1 93 ? -7.944 1.720 0.381 1.00 79.19 93 VAL A C 1
ATOM 729 O O . VAL A 1 93 ? -8.720 1.391 -0.513 1.00 79.19 93 VAL A O 1
ATOM 732 N N . ARG A 1 94 ? -7.934 2.941 0.905 1.00 80.94 94 ARG A N 1
ATOM 733 C CA . ARG A 1 94 ? -8.852 4.005 0.503 1.00 80.94 94 ARG A CA 1
ATOM 734 C C . ARG A 1 94 ? -8.479 4.597 -0.856 1.00 80.94 94 ARG A C 1
ATOM 736 O O . ARG A 1 94 ? -9.355 4.852 -1.678 1.00 80.94 94 ARG A O 1
ATOM 743 N N . SER A 1 95 ? -7.182 4.811 -1.079 1.00 82.12 95 SER A N 1
ATOM 744 C CA . SER A 1 95 ? -6.651 5.431 -2.295 1.00 82.12 95 SER A CA 1
ATOM 745 C C . SER A 1 95 ? -5.274 4.876 -2.634 1.00 82.12 95 SER A C 1
ATOM 747 O O . SER A 1 95 ? -4.436 4.719 -1.747 1.00 82.12 95 SER A O 1
ATOM 749 N N . ILE A 1 96 ? -5.044 4.632 -3.925 1.00 83.88 96 ILE A N 1
ATOM 750 C CA . ILE A 1 96 ? -3.728 4.313 -4.483 1.00 83.88 96 ILE A CA 1
ATOM 751 C C . ILE A 1 96 ? -3.358 5.415 -5.472 1.00 83.88 96 ILE A C 1
ATOM 753 O O . ILE A 1 96 ? -3.956 5.496 -6.547 1.00 83.88 96 ILE A O 1
ATOM 757 N N . ASP A 1 97 ? -2.386 6.246 -5.106 1.00 86.06 97 ASP A N 1
ATOM 758 C CA . ASP A 1 97 ? -1.782 7.233 -5.997 1.00 86.06 97 ASP A CA 1
ATOM 759 C C . ASP A 1 97 ? -0.466 6.697 -6.572 1.00 86.06 97 ASP A C 1
ATOM 761 O O . ASP A 1 97 ? 0.251 5.940 -5.915 1.00 86.06 97 ASP A O 1
ATOM 765 N N . VAL A 1 98 ? -0.158 7.055 -7.817 1.00 84.88 98 VAL A N 1
ATOM 766 C CA . VAL A 1 98 ? 1.116 6.719 -8.457 1.00 84.88 98 VAL A CA 1
ATOM 767 C C . VAL A 1 98 ? 1.655 7.991 -9.095 1.00 84.88 98 VAL A C 1
ATOM 769 O O . VAL A 1 98 ? 1.135 8.444 -10.117 1.00 84.88 98 VAL A O 1
ATOM 772 N N . THR A 1 99 ? 2.707 8.542 -8.498 1.00 82.81 99 THR A N 1
ATOM 773 C CA . THR A 1 99 ? 3.350 9.788 -8.908 1.00 82.81 99 THR A CA 1
ATOM 774 C C . THR A 1 99 ? 4.746 9.496 -9.458 1.00 82.81 99 THR A C 1
ATOM 776 O O . THR A 1 99 ? 5.587 8.909 -8.778 1.00 82.81 99 THR A O 1
ATOM 779 N N . CYS A 1 100 ? 5.021 9.914 -10.694 1.00 81.56 100 CYS A N 1
ATOM 780 C CA . CYS A 1 100 ? 6.377 9.893 -11.246 1.00 81.56 100 CYS A CA 1
ATOM 781 C C . CYS A 1 100 ? 7.172 11.102 -10.737 1.00 81.56 100 CYS A C 1
ATOM 783 O O . CYS A 1 100 ? 6.711 12.239 -10.871 1.00 81.56 100 CYS A O 1
ATOM 785 N N . MET A 1 101 ? 8.356 10.845 -10.174 1.00 69.69 101 MET A N 1
ATOM 786 C CA . MET A 1 101 ? 9.359 11.862 -9.829 1.00 69.69 101 MET A CA 1
ATOM 787 C C . MET A 1 101 ? 10.328 12.124 -10.980 1.00 69.69 101 MET A C 1
ATOM 789 O O . MET A 1 101 ? 10.512 11.210 -11.815 1.00 69.69 101 MET A O 1
#

Nearest PDB structures (foldseek):
  5cuk-assembly1_A  TM=6.853E-01  e=1.831E-04  Pseudomonas aeruginosa PAO1
  2rrl-assembly1_A  TM=5.519E-01  e=1.045E-03  Salmonella enterica subsp. enterica serovar Typhimurium
  6be0-assembly1_A  TM=5.479E-01  e=2.684E-01  Salmonella enterica subsp. enterica serovar Typhimurium str. ST4/74
  6i4j-assembly1_G  TM=4.903E-01  e=3.054E-01  Mus musculus
  2l72-assembly1_A  TM=4.408E-01  e=4.216E-01  Toxoplasma gondii

Mean predicted aligned error: 9.44 Å

Solvent-accessible surface area (backbone atoms only — not comparable to full-atom values): 5829 Å² total; per-residue (Å²): 136,83,78,83,79,71,85,67,74,71,83,56,82,54,66,70,56,54,49,53,51,43,51,53,51,51,58,48,56,76,59,69,53,69,41,76,45,76,47,74,38,81,41,95,86,46,63,64,24,32,38,36,38,39,35,57,62,79,40,28,36,37,36,39,35,24,61,38,65,73,56,39,52,44,49,61,69,40,39,61,59,51,51,48,58,29,43,77,71,74,40,50,70,74,44,80,48,77,46,68,97

Sequence (101 aa):
MTPPEAPAAPRELPKALLDQIVQSVTIIQKGDLQKEIQIDFHDKIFHGLKLKVTSQGQEVSVEFLVPNRTVEETFKQERENIALALGEKGVDVRSIDVTCM

Secondary structure (DSSP, 8-state):
----------SS--HHHHHHHHHHHHHHHTT-S-EEEE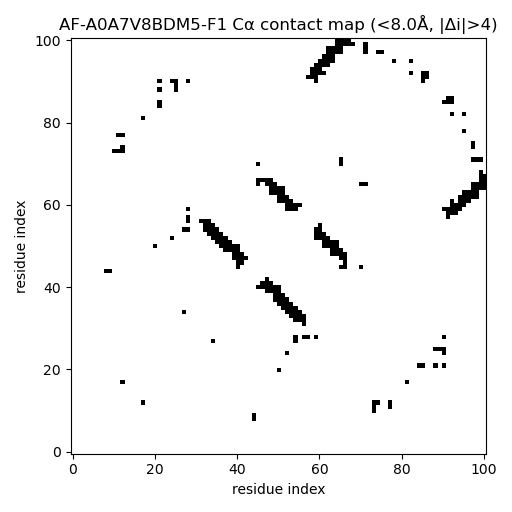EEE--SSSTTEEEEEEEETTEEEEEEEESSHHHHHHHHHHHHHHHHHHHHTT--EEEEEEEE-

pLDDT: mean 71.73, std 11.47, range [40.28, 87.69]

Radius of gyration: 14.52 Å; Cα contacts (8 Å, |Δi|>4): 153; chains: 1; bounding box: 34×31×44 Å